Protein AF-A0A2D4LEU4-F1 (afdb_monomer_lite)

Radius of gyration: 22.87 Å; chains: 1; bounding box: 37×63×58 Å

InterPro domains:
  IPR002475 Bcl2-like [PS50062] (80-124)
  IPR003093 Apoptosis regulator, Bcl-2 protein, BH4 [PF02180] (10-31)
  IPR003093 Apoptosis regulator, Bcl-2 protein, BH4 [PS50063] (12-31)
  IPR003093 Apoptosis regulator, Bcl-2 protein, BH4 [SM00265] (8-34)
  IPR013279 Apoptosis regulator, Bcl-X [PR01864] (8-23)
  IPR013279 Apoptosis regulator, Bcl-X [PR01864] (24-39)
  IPR013279 Apoptosis regulator, Bcl-X [PR01864] (70-86)
  IPR013279 Apoptosis regulator, Bcl-X [PR01864] (89-100)
  IPR013279 Apoptosis regulator, Bcl-X [PR01864] (108-119)
  IPR026298 Bcl-2 family [PTHR11256] (10-124)
  IPR036834 Bcl-2-like superfamily [G3DSA:1.10.437.10] (8-124)
  IPR036834 Bcl-2-like superfamily [SSF56854] (9-124)
  IPR046371 Bcl-2, Bcl-2 homology region 1-3 [PF00452] (82-124)

Sequence (124 aa):
MMAHPGIRDYSNREIVLRYIHYKLSQKGYDWVASGDRENVSPAVGTFPALGGLVPLPSAAVSNLAATEEHPVPQVVYSTLCQAGDEFSRRYQRDFNQMSGQLHLTPVTARSHFMAVVEELFRDG

Secondary structure (DSSP, 8-state):
--------SS-HHHHHHHHHHHHHHTTT-----TTS---------------------------------PPPPHHHHHHHHHHHHHHHHHSHHHHHHHHHH----TTTHHHHHHHHHHHHTTT-

pLDDT: mean 73.15, std 23.2, range [34.38, 97.69]

Structure (mmCIF, N/CA/C/O backbone):
data_AF-A0A2D4LEU4-F1
#
_entry.id   AF-A0A2D4LEU4-F1
#
loop_
_atom_site.group_PDB
_atom_site.id
_atom_site.type_symbol
_atom_site.label_atom_id
_atom_site.label_alt_id
_atom_site.label_comp_id
_atom_site.label_asym_id
_atom_site.label_entity_id
_atom_site.label_seq_id
_atom_site.pdbx_PDB_ins_code
_atom_site.Cartn_x
_atom_site.Cartn_y
_atom_site.Cartn_z
_atom_site.occupancy
_atom_site.B_iso_or_equiv
_atom_site.auth_seq_id
_atom_site.auth_comp_id
_atom_site.auth_asym_id
_atom_site.auth_atom_id
_atom_site.pdbx_PDB_model_num
ATOM 1 N N . MET A 1 1 ? 4.172 -3.684 -38.617 1.00 38.00 1 MET A N 1
ATOM 2 C CA . MET A 1 1 ? 4.656 -3.551 -37.228 1.00 38.00 1 MET A CA 1
ATOM 3 C C . MET A 1 1 ? 3.601 -4.152 -36.323 1.00 38.00 1 MET A C 1
ATOM 5 O O . MET A 1 1 ? 2.485 -3.655 -36.327 1.00 38.00 1 MET A O 1
ATOM 9 N N . MET A 1 2 ? 3.905 -5.267 -35.662 1.00 36.97 2 MET A N 1
ATOM 10 C CA . MET A 1 2 ? 2.956 -5.953 -34.783 1.00 36.97 2 MET A CA 1
ATOM 11 C C . MET A 1 2 ? 3.123 -5.408 -33.367 1.00 36.97 2 MET A C 1
ATOM 13 O O . MET A 1 2 ? 4.221 -5.459 -32.821 1.00 36.97 2 MET A O 1
ATOM 17 N N . ALA A 1 3 ? 2.050 -4.863 -32.797 1.00 41.97 3 ALA A N 1
ATOM 18 C CA . ALA A 1 3 ? 1.997 -4.503 -31.389 1.00 41.97 3 ALA A CA 1
ATOM 19 C C . ALA A 1 3 ? 1.987 -5.798 -30.569 1.00 41.97 3 ALA A C 1
ATOM 21 O O . ALA A 1 3 ? 1.052 -6.592 -30.661 1.00 41.97 3 ALA A O 1
ATOM 22 N N . HIS A 1 4 ? 3.051 -6.044 -29.814 1.00 42.84 4 HIS A N 1
ATOM 23 C CA . HIS A 1 4 ? 3.083 -7.127 -28.842 1.00 42.84 4 HIS A CA 1
ATOM 24 C C . HIS A 1 4 ? 2.393 -6.610 -27.574 1.00 42.84 4 HIS A C 1
ATOM 26 O O . HIS A 1 4 ? 2.874 -5.629 -27.000 1.00 42.84 4 HIS A O 1
ATOM 32 N N . PRO A 1 5 ? 1.266 -7.196 -27.132 1.00 50.38 5 PRO A N 1
ATOM 33 C CA . PRO A 1 5 ? 0.774 -6.929 -25.792 1.00 50.38 5 PRO A CA 1
ATOM 34 C C . PRO A 1 5 ? 1.856 -7.427 -24.835 1.00 50.38 5 PRO A C 1
ATOM 36 O O . PRO A 1 5 ? 2.226 -8.598 -24.879 1.00 50.38 5 PRO A O 1
ATOM 39 N N . GLY A 1 6 ? 2.431 -6.519 -24.047 1.00 47.66 6 GLY A N 1
ATOM 40 C CA . GLY A 1 6 ? 3.478 -6.847 -23.088 1.00 47.66 6 GLY A CA 1
ATOM 41 C C . GLY A 1 6 ? 2.965 -7.883 -22.099 1.00 47.66 6 GLY A C 1
ATOM 42 O O . GLY A 1 6 ? 2.282 -7.535 -21.136 1.00 47.66 6 GLY A O 1
ATOM 43 N N . ILE A 1 7 ? 3.292 -9.149 -22.351 1.00 51.75 7 ILE A N 1
ATOM 44 C CA . ILE A 1 7 ? 3.263 -10.205 -21.351 1.00 51.75 7 ILE A CA 1
ATOM 45 C C . ILE A 1 7 ? 4.261 -9.731 -20.300 1.00 51.75 7 ILE A C 1
ATOM 47 O O . ILE A 1 7 ? 5.467 -9.727 -20.520 1.00 51.75 7 ILE A O 1
ATOM 51 N N . ARG A 1 8 ? 3.752 -9.177 -19.200 1.00 60.72 8 ARG A N 1
ATOM 52 C CA . ARG A 1 8 ? 4.583 -8.974 -18.020 1.00 60.72 8 ARG A CA 1
ATOM 53 C C . ARG A 1 8 ? 4.856 -10.378 -17.521 1.00 60.72 8 ARG A C 1
ATOM 55 O O . ARG A 1 8 ? 3.920 -11.051 -17.102 1.00 60.72 8 ARG A O 1
ATOM 62 N N . ASP A 1 9 ? 6.109 -10.804 -17.589 1.00 71.06 9 ASP A N 1
ATOM 63 C CA . ASP A 1 9 ? 6.499 -12.145 -17.145 1.00 71.06 9 ASP A CA 1
ATOM 64 C C . ASP A 1 9 ? 6.168 -12.366 -15.653 1.00 71.06 9 ASP A C 1
ATOM 66 O O . ASP A 1 9 ? 6.062 -13.492 -15.199 1.00 71.06 9 ASP A O 1
ATOM 70 N N . TYR A 1 10 ? 5.903 -11.298 -14.893 1.00 73.19 10 TYR A N 1
ATOM 71 C CA . TYR A 1 10 ? 5.539 -11.312 -13.478 1.00 73.19 10 TYR A CA 1
ATOM 72 C C . TYR A 1 10 ? 4.078 -10.897 -13.228 1.00 73.19 10 TYR A C 1
ATOM 74 O O . TYR A 1 10 ? 3.531 -9.991 -13.865 1.00 73.19 10 TYR A O 1
ATOM 82 N N . SER A 1 11 ? 3.452 -11.510 -12.218 1.00 85.25 11 SER A N 1
ATOM 83 C CA . SER A 1 11 ? 2.092 -11.168 -11.787 1.00 85.25 11 SER A CA 1
ATOM 84 C C . SER A 1 11 ? 2.071 -9.940 -10.862 1.00 85.25 11 SER A C 1
ATOM 86 O O . SER A 1 11 ? 2.988 -9.720 -10.071 1.00 85.25 11 SER A O 1
ATOM 88 N N . ASN A 1 12 ? 0.989 -9.148 -10.891 1.00 87.50 12 ASN A N 1
ATOM 89 C CA . ASN A 1 12 ? 0.798 -8.051 -9.923 1.00 87.50 12 ASN A CA 1
ATOM 90 C C . ASN A 1 12 ? 0.798 -8.568 -8.474 1.00 87.50 12 ASN A C 1
ATOM 92 O O . ASN A 1 12 ? 1.277 -7.885 -7.571 1.00 87.50 12 ASN A O 1
ATOM 96 N N . ARG A 1 13 ? 0.287 -9.789 -8.261 1.00 89.44 13 ARG A N 1
ATOM 97 C CA . ARG A 1 13 ? 0.293 -10.461 -6.959 1.00 89.44 13 ARG A CA 1
ATOM 98 C C . ARG A 1 13 ? 1.715 -10.615 -6.426 1.00 89.44 13 ARG A C 1
ATOM 100 O O . ARG A 1 13 ? 1.946 -10.309 -5.262 1.00 89.44 13 ARG A O 1
ATOM 107 N N . GLU A 1 14 ? 2.648 -11.031 -7.275 1.00 88.31 14 GLU A N 1
ATOM 108 C CA . GLU A 1 14 ? 4.038 -11.244 -6.871 1.00 88.31 14 GLU A CA 1
ATOM 109 C C . GLU A 1 14 ? 4.726 -9.932 -6.465 1.00 88.31 14 GLU A C 1
ATOM 111 O O . GLU A 1 14 ? 5.417 -9.866 -5.450 1.00 88.31 14 GLU A O 1
ATOM 116 N N . ILE A 1 15 ? 4.457 -8.837 -7.182 1.00 90.56 15 ILE A N 1
ATOM 117 C CA . ILE A 1 15 ? 4.966 -7.506 -6.808 1.00 90.56 15 ILE A CA 1
ATOM 118 C C . ILE A 1 15 ? 4.464 -7.099 -5.416 1.00 90.56 15 ILE A C 1
ATOM 120 O O . ILE A 1 15 ? 5.244 -6.639 -4.581 1.00 90.56 15 ILE A O 1
ATOM 124 N N . VAL A 1 16 ? 3.161 -7.269 -5.166 1.00 92.06 16 VAL A N 1
ATOM 125 C CA . VAL A 1 16 ? 2.531 -6.906 -3.890 1.00 92.06 16 VAL A CA 1
ATOM 126 C C . VAL A 1 16 ? 3.094 -7.750 -2.748 1.00 92.06 16 VAL A C 1
ATOM 128 O O . VAL A 1 16 ? 3.433 -7.201 -1.701 1.00 92.06 16 VAL A O 1
ATOM 131 N N . LEU A 1 17 ? 3.249 -9.062 -2.948 1.00 90.50 17 LEU A N 1
ATOM 132 C CA . LEU A 1 17 ? 3.805 -9.965 -1.938 1.00 90.50 17 LEU A CA 1
ATOM 133 C C . LEU A 1 17 ? 5.237 -9.593 -1.563 1.00 90.50 17 LEU A C 1
ATOM 135 O O . LEU A 1 17 ? 5.535 -9.442 -0.376 1.00 90.50 17 LEU A O 1
ATOM 139 N N . ARG A 1 18 ? 6.103 -9.371 -2.559 1.00 91.06 18 ARG A N 1
ATOM 140 C CA . ARG A 1 18 ? 7.485 -8.940 -2.315 1.00 91.06 18 ARG A CA 1
ATOM 141 C C . ARG A 1 18 ? 7.548 -7.618 -1.563 1.00 91.06 18 ARG A C 1
ATOM 143 O O . ARG A 1 18 ? 8.343 -7.479 -0.635 1.00 91.06 18 ARG A O 1
ATOM 150 N N . TYR A 1 19 ? 6.705 -6.654 -1.930 1.00 93.38 19 TYR A N 1
ATOM 151 C CA . TYR A 1 19 ? 6.671 -5.359 -1.256 1.00 93.38 19 TYR A CA 1
ATOM 152 C C . TYR A 1 19 ? 6.187 -5.468 0.200 1.00 93.38 19 TYR A C 1
ATOM 154 O O . TYR A 1 19 ? 6.776 -4.858 1.090 1.00 93.38 19 TYR A O 1
ATOM 162 N N . ILE A 1 20 ? 5.164 -6.281 0.482 1.00 94.00 20 ILE A N 1
ATOM 163 C CA . ILE A 1 20 ? 4.699 -6.517 1.860 1.00 94.00 20 ILE A CA 1
ATOM 164 C C . ILE A 1 20 ? 5.797 -7.185 2.692 1.00 94.00 20 ILE A C 1
ATOM 166 O O . ILE A 1 20 ? 6.091 -6.721 3.794 1.00 94.00 20 ILE A O 1
ATOM 170 N N . HIS A 1 21 ? 6.448 -8.220 2.151 1.00 92.88 21 HIS A N 1
ATOM 171 C CA . HIS A 1 21 ? 7.567 -8.889 2.815 1.00 92.88 21 HIS A CA 1
ATOM 172 C C . HIS A 1 21 ? 8.692 -7.898 3.150 1.00 92.88 21 HIS A C 1
ATOM 174 O O . HIS A 1 21 ? 9.184 -7.866 4.276 1.00 92.88 21 HIS A O 1
ATOM 180 N N . TYR A 1 22 ? 9.040 -7.017 2.210 1.00 94.38 22 TYR A N 1
ATOM 181 C CA . TYR A 1 22 ? 10.006 -5.945 2.430 1.00 94.38 22 TYR A CA 1
ATOM 182 C C . TYR A 1 22 ? 9.626 -5.028 3.602 1.00 94.38 22 TYR A C 1
ATOM 184 O O . TYR A 1 22 ? 10.432 -4.823 4.512 1.00 94.38 22 TYR A O 1
ATOM 192 N N . LYS A 1 23 ? 8.394 -4.500 3.622 1.00 94.31 23 LYS A N 1
ATOM 193 C CA . LYS A 1 23 ? 7.942 -3.583 4.686 1.00 94.31 23 LYS A CA 1
ATOM 194 C C . LYS A 1 23 ? 7.867 -4.262 6.055 1.00 94.31 23 LYS A C 1
ATOM 196 O O . LYS A 1 23 ? 8.096 -3.601 7.066 1.00 94.31 23 LYS A O 1
ATOM 201 N N . LEU A 1 24 ? 7.580 -5.561 6.102 1.00 94.19 24 LEU A N 1
ATOM 202 C CA . LEU A 1 24 ? 7.578 -6.350 7.335 1.00 94.19 24 LEU A CA 1
ATOM 203 C C . LEU A 1 24 ? 8.996 -6.659 7.827 1.00 94.19 24 LEU A C 1
ATOM 205 O O . LEU A 1 24 ? 9.286 -6.464 9.008 1.00 94.19 24 LEU A O 1
ATOM 209 N N . SER A 1 25 ? 9.902 -7.017 6.917 1.00 92.62 25 SER A N 1
ATOM 210 C CA . SER A 1 25 ? 11.318 -7.242 7.220 1.00 92.62 25 SER A CA 1
ATOM 211 C C . SER A 1 25 ? 11.993 -5.979 7.770 1.00 92.62 25 SER A C 1
ATOM 213 O O . SER A 1 25 ? 12.729 -6.055 8.753 1.00 92.62 25 SER A O 1
ATOM 215 N N . GLN A 1 26 ? 11.647 -4.790 7.251 1.00 92.81 26 GLN A N 1
ATOM 216 C CA . GLN A 1 26 ? 12.082 -3.498 7.815 1.00 92.81 26 GLN A CA 1
ATOM 217 C C . GLN A 1 26 ? 11.708 -3.321 9.300 1.00 92.81 26 GLN A C 1
ATOM 219 O O . GLN A 1 26 ? 12.341 -2.541 10.011 1.00 92.81 26 GLN A O 1
ATOM 224 N N . LYS A 1 27 ? 10.655 -3.996 9.771 1.00 92.25 27 LYS A N 1
ATOM 225 C CA . LYS A 1 27 ? 10.177 -3.949 11.161 1.00 92.25 27 LYS A CA 1
ATOM 226 C C . LYS A 1 27 ? 10.671 -5.128 12.003 1.00 92.25 27 LYS A C 1
ATOM 228 O O . LYS A 1 27 ? 10.340 -5.191 13.182 1.00 92.25 27 LYS A O 1
ATOM 233 N N . GLY A 1 28 ? 11.470 -6.025 11.422 1.00 92.00 28 GLY A N 1
ATOM 234 C CA . GLY A 1 28 ? 11.979 -7.225 12.083 1.00 92.00 28 GLY A CA 1
ATOM 235 C C . GLY A 1 28 ? 11.005 -8.405 12.079 1.00 92.00 28 GLY A C 1
ATOM 236 O O . GLY A 1 28 ? 11.219 -9.354 12.827 1.00 92.00 28 GLY A O 1
ATOM 237 N N . TYR A 1 29 ? 9.946 -8.364 11.264 1.00 91.69 29 TYR A N 1
ATOM 238 C CA . TYR A 1 29 ? 9.051 -9.506 11.082 1.00 91.69 29 TYR A CA 1
ATOM 239 C C . TYR A 1 29 ? 9.531 -10.374 9.920 1.00 91.69 29 TYR A C 1
ATOM 241 O O . TYR A 1 29 ? 9.671 -9.891 8.797 1.00 91.69 29 TYR A O 1
ATOM 249 N N . ASP A 1 30 ? 9.731 -11.660 10.196 1.00 85.88 30 ASP A N 1
ATOM 250 C CA . ASP A 1 30 ? 9.945 -12.682 9.175 1.00 85.88 30 ASP A CA 1
ATOM 251 C C . ASP A 1 30 ? 8.579 -13.207 8.711 1.00 85.88 30 ASP A C 1
ATOM 253 O O . ASP A 1 30 ? 7.874 -13.906 9.446 1.00 85.88 30 ASP A O 1
ATOM 257 N N . TRP A 1 31 ? 8.133 -12.760 7.534 1.00 83.38 31 TRP A N 1
ATOM 258 C CA . TRP A 1 31 ? 6.818 -13.120 7.010 1.00 83.38 31 TRP A CA 1
ATOM 259 C C . TRP A 1 31 ? 6.908 -14.426 6.229 1.00 83.38 31 TRP A C 1
ATOM 261 O O . TRP A 1 31 ? 7.270 -14.445 5.053 1.00 83.38 31 TRP A O 1
ATOM 271 N N . VAL A 1 32 ? 6.475 -15.513 6.860 1.00 76.50 32 VAL A N 1
ATOM 272 C CA . VAL A 1 32 ? 6.186 -16.759 6.151 1.00 76.50 32 VAL A CA 1
ATOM 273 C C . VAL A 1 32 ? 4.824 -16.593 5.483 1.00 76.50 32 VAL A C 1
ATOM 275 O O . VAL A 1 32 ? 3.785 -16.608 6.151 1.00 76.50 32 VAL A O 1
ATOM 278 N N . ALA A 1 33 ? 4.812 -16.391 4.161 1.00 61.38 33 ALA A N 1
ATOM 279 C CA . ALA A 1 33 ? 3.572 -16.398 3.394 1.00 61.38 33 ALA A CA 1
ATOM 280 C C . ALA A 1 33 ? 2.815 -17.686 3.740 1.00 61.38 33 ALA A C 1
ATOM 282 O O . ALA A 1 33 ? 3.364 -18.775 3.611 1.00 61.38 33 ALA A O 1
ATOM 283 N N . SER A 1 34 ? 1.579 -17.573 4.238 1.00 54.94 34 SER A N 1
ATOM 284 C CA . SER A 1 34 ? 0.816 -18.691 4.828 1.00 54.94 34 SER A CA 1
ATOM 285 C C . SER A 1 34 ? 0.440 -19.826 3.852 1.00 54.94 34 SER A C 1
ATOM 287 O O . SER A 1 34 ? -0.480 -20.583 4.135 1.00 54.94 34 SER A O 1
ATOM 289 N N . GLY A 1 35 ? 1.130 -19.958 2.717 1.00 50.94 35 GLY A N 1
ATOM 290 C CA . GLY A 1 35 ? 1.024 -21.088 1.797 1.00 50.94 35 GLY A CA 1
ATOM 291 C C . GLY A 1 35 ? 1.717 -22.367 2.277 1.00 50.94 35 GLY A C 1
ATOM 292 O O . GLY A 1 35 ? 1.301 -23.430 1.844 1.00 50.94 35 GLY A O 1
ATOM 293 N N . ASP A 1 36 ? 2.677 -22.286 3.209 1.00 45.31 36 ASP A N 1
ATOM 294 C CA . ASP A 1 36 ? 3.464 -23.454 3.666 1.00 45.31 36 ASP A CA 1
ATOM 295 C C . ASP A 1 36 ? 3.137 -23.930 5.088 1.00 45.31 36 ASP A C 1
ATOM 297 O O . ASP A 1 36 ? 3.813 -24.797 5.642 1.00 45.31 36 ASP A O 1
ATOM 301 N N . ARG A 1 37 ? 2.056 -23.431 5.703 1.00 45.22 37 ARG A N 1
ATOM 302 C CA . ARG A 1 37 ? 1.447 -24.177 6.815 1.00 45.22 37 ARG A CA 1
ATOM 303 C C . ARG A 1 37 ? 0.557 -25.256 6.223 1.00 45.22 37 ARG A C 1
ATOM 305 O O . ARG A 1 37 ? -0.667 -25.186 6.302 1.00 45.22 37 ARG A O 1
ATOM 312 N N . GLU A 1 38 ? 1.211 -26.251 5.632 1.00 45.88 38 GLU A N 1
ATOM 313 C CA . GLU A 1 38 ? 0.624 -27.564 5.439 1.00 45.88 38 GLU A CA 1
ATOM 314 C C . GLU A 1 38 ? -0.023 -27.966 6.768 1.00 45.88 38 GLU A C 1
ATOM 316 O O . GLU A 1 38 ? 0.552 -27.815 7.851 1.00 45.88 38 GLU A O 1
ATOM 321 N N . ASN A 1 39 ? -1.288 -28.350 6.673 1.00 46.00 39 ASN A N 1
ATOM 322 C CA . ASN A 1 39 ? -2.144 -28.803 7.749 1.00 46.00 39 ASN A CA 1
ATOM 323 C C . ASN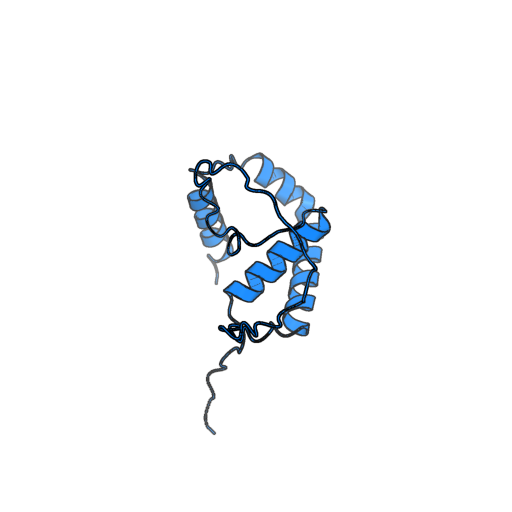 A 1 39 ? -1.474 -29.954 8.519 1.00 46.00 39 ASN A C 1
ATOM 325 O O . ASN A 1 39 ? -1.776 -31.122 8.285 1.00 46.00 39 ASN A O 1
ATOM 329 N N . VAL A 1 40 ? -0.595 -29.643 9.473 1.00 51.38 40 VAL A N 1
ATOM 330 C CA . VAL A 1 40 ? -0.209 -30.575 10.532 1.00 51.38 40 VAL A CA 1
ATOM 331 C C . VAL A 1 40 ? -1.394 -30.695 11.484 1.00 51.38 40 VAL A C 1
ATOM 333 O O . VAL A 1 40 ? -1.425 -30.141 12.581 1.00 51.38 40 VAL A O 1
ATOM 336 N N . SER A 1 41 ? -2.415 -31.414 11.017 1.00 44.81 41 SER A N 1
ATOM 337 C CA . SER A 1 41 ? -3.381 -32.060 11.893 1.00 44.81 41 SER A CA 1
ATOM 338 C C . SER A 1 41 ? -2.596 -32.809 12.971 1.00 44.81 41 SER A C 1
ATOM 340 O O . SER A 1 41 ? -1.694 -33.579 12.627 1.00 44.81 41 SER A O 1
ATOM 342 N N . PRO A 1 42 ? -2.898 -32.623 14.267 1.00 44.97 42 PRO A N 1
ATOM 343 C CA . PRO A 1 42 ? -2.277 -33.416 15.308 1.00 44.97 42 PRO A CA 1
ATOM 344 C C . PRO A 1 42 ? -2.931 -34.797 15.251 1.00 44.97 42 PRO A C 1
ATOM 346 O O . PRO A 1 42 ? -3.922 -35.068 15.928 1.00 44.97 42 PRO A O 1
ATOM 349 N N . ALA A 1 43 ? -2.417 -35.665 14.379 1.00 40.88 43 ALA A N 1
ATOM 350 C CA . ALA A 1 43 ? -2.772 -37.071 14.385 1.00 40.88 43 ALA A CA 1
ATOM 351 C C . ALA A 1 43 ? -2.228 -37.679 15.683 1.00 40.88 43 ALA A C 1
ATOM 353 O O . ALA A 1 43 ? -1.037 -37.925 15.854 1.00 40.88 43 ALA A O 1
ATOM 354 N N . VAL A 1 44 ? -3.160 -37.809 16.619 1.00 44.44 44 VAL A N 1
ATOM 355 C CA . VAL A 1 44 ? -3.170 -38.650 1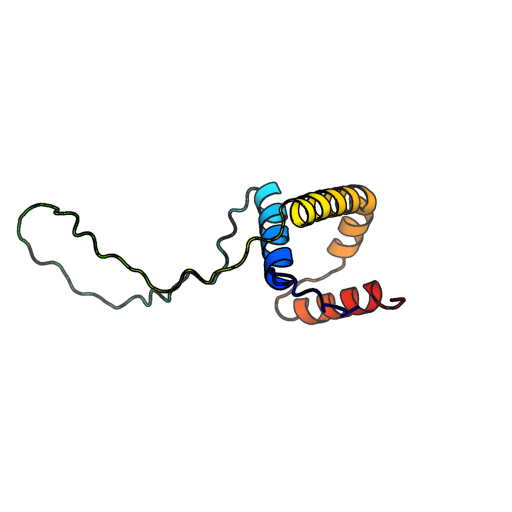7.809 1.00 44.44 44 VAL A CA 1
ATOM 356 C C . VAL A 1 44 ? -2.164 -39.806 17.749 1.00 44.44 44 VAL A C 1
ATOM 358 O O . VAL A 1 44 ? -2.244 -40.679 16.893 1.00 44.44 44 VAL A O 1
ATOM 361 N N . GLY A 1 45 ? -1.270 -39.797 18.739 1.00 48.06 45 GLY A N 1
ATOM 362 C CA . GLY A 1 45 ? -0.681 -40.940 19.434 1.00 48.06 45 GLY A CA 1
ATOM 363 C C . GLY A 1 45 ? -0.457 -42.241 18.664 1.00 48.06 45 GLY A C 1
ATOM 364 O O . GLY A 1 45 ? -1.366 -43.046 18.491 1.00 48.06 45 GLY A O 1
ATOM 365 N N . THR A 1 46 ? 0.810 -42.564 18.416 1.00 36.47 46 THR A N 1
ATOM 366 C CA . THR A 1 46 ? 1.276 -43.952 18.505 1.00 36.47 46 THR A CA 1
ATOM 367 C C . THR A 1 46 ? 2.656 -43.958 19.163 1.00 36.47 46 THR A C 1
ATOM 369 O O . THR A 1 46 ? 3.585 -43.290 18.721 1.00 36.47 46 THR A O 1
ATOM 372 N N . PHE A 1 47 ? 2.724 -44.641 20.304 1.00 38.06 47 PHE A N 1
ATOM 373 C CA . PHE A 1 47 ? 3.873 -44.785 21.201 1.00 38.06 47 PHE A CA 1
ATOM 374 C C . PHE A 1 47 ? 5.005 -45.650 20.590 1.00 38.06 47 PHE A C 1
ATOM 376 O O . PHE A 1 47 ? 4.793 -46.294 19.563 1.00 38.06 47 PHE A O 1
ATOM 383 N N . PRO A 1 48 ? 6.218 -45.650 21.190 1.00 44.72 48 PRO A N 1
ATOM 384 C CA . PRO A 1 48 ? 7.474 -45.942 20.505 1.00 44.72 48 PRO A CA 1
ATOM 385 C C . PRO A 1 48 ? 7.830 -47.434 20.510 1.00 44.72 48 PRO A C 1
ATOM 387 O O . PRO A 1 48 ? 7.521 -48.152 21.459 1.00 44.72 48 PRO A O 1
ATOM 390 N N . ALA A 1 49 ? 8.572 -47.880 19.495 1.00 36.09 49 ALA A N 1
ATOM 391 C CA . ALA A 1 49 ? 9.236 -49.179 19.500 1.00 36.09 49 ALA A CA 1
ATOM 392 C C . ALA A 1 49 ? 10.720 -49.028 19.137 1.00 36.09 49 ALA A C 1
ATOM 394 O O . ALA A 1 49 ? 11.093 -48.352 18.181 1.00 36.09 49 ALA A O 1
ATOM 395 N N . LEU A 1 50 ? 11.540 -49.643 19.986 1.00 41.38 50 LEU A N 1
ATOM 396 C CA . LEU A 1 50 ? 12.997 -49.701 19.991 1.00 41.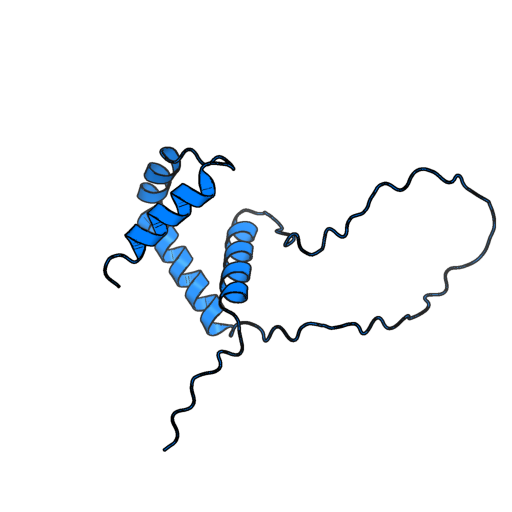38 50 LEU A CA 1
ATOM 397 C C . LEU A 1 50 ? 13.593 -50.285 18.702 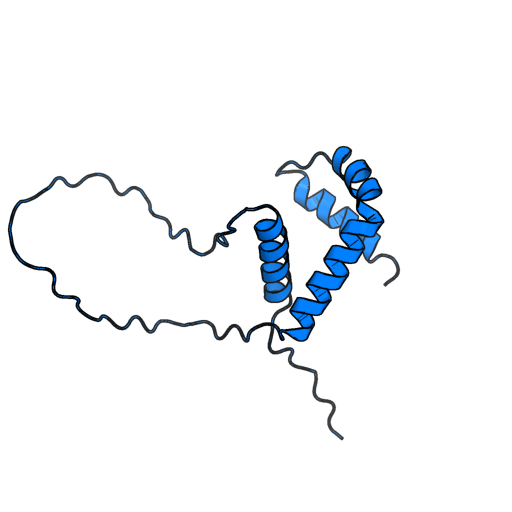1.00 41.38 50 LEU A C 1
ATOM 399 O O . LEU A 1 50 ? 13.069 -51.261 18.175 1.00 41.38 50 LEU A O 1
ATOM 403 N N . GLY A 1 51 ? 14.789 -49.812 18.332 1.00 34.47 51 GLY A N 1
ATOM 404 C CA . GLY A 1 51 ? 15.769 -50.651 17.634 1.00 34.47 51 GLY A CA 1
ATOM 405 C C . GLY A 1 51 ? 16.472 -50.015 16.438 1.00 34.47 51 GLY A C 1
ATOM 406 O O . GLY A 1 51 ? 15.984 -50.103 15.325 1.00 34.47 51 GLY A O 1
ATOM 407 N N . GLY A 1 52 ? 17.672 -49.482 16.686 1.00 34.38 52 GLY A N 1
ATOM 408 C CA . GLY A 1 52 ? 18.876 -49.808 15.911 1.00 34.38 52 GLY A CA 1
ATOM 409 C C . GLY A 1 52 ? 19.018 -49.356 14.447 1.00 34.38 52 GLY A C 1
ATOM 410 O O . GLY A 1 52 ? 18.362 -49.877 13.558 1.00 34.38 52 GLY A O 1
ATOM 411 N N . LEU A 1 53 ? 20.105 -48.597 14.237 1.00 37.88 53 LEU A N 1
ATOM 412 C CA . LEU A 1 53 ? 21.002 -48.570 13.063 1.00 37.88 53 LEU A CA 1
ATOM 413 C C . LEU A 1 53 ? 20.815 -47.447 12.012 1.00 37.88 53 LEU A C 1
ATOM 415 O O . LEU A 1 53 ? 20.001 -47.537 11.108 1.00 37.88 53 LEU A O 1
ATOM 419 N N . VAL A 1 54 ? 21.732 -46.470 12.128 1.00 43.56 54 VAL A N 1
ATOM 420 C CA . VAL A 1 54 ? 22.469 -45.702 11.091 1.00 43.56 54 VAL A CA 1
ATOM 421 C C . VAL A 1 54 ? 21.670 -44.827 10.097 1.00 43.56 54 VAL A C 1
ATOM 423 O O . VAL A 1 54 ? 20.868 -45.341 9.324 1.00 43.56 54 VAL A O 1
ATOM 426 N N . PRO A 1 55 ? 21.955 -43.507 10.005 1.00 40.44 55 PRO A N 1
ATOM 427 C CA . PRO A 1 55 ? 21.350 -42.642 8.997 1.00 40.44 55 PRO A CA 1
ATOM 428 C C . PRO A 1 55 ? 22.053 -42.810 7.643 1.00 40.44 55 PRO A C 1
ATOM 430 O O . PRO A 1 55 ? 23.237 -42.504 7.505 1.00 40.44 55 PRO A O 1
ATOM 433 N N . LEU A 1 56 ? 21.312 -43.248 6.625 1.00 37.84 56 LEU A N 1
ATOM 434 C CA . LEU A 1 56 ? 21.694 -43.086 5.222 1.00 37.84 56 LEU A CA 1
ATOM 435 C C . LEU A 1 56 ? 20.865 -41.930 4.637 1.00 37.84 56 LEU A C 1
ATOM 437 O O . LEU A 1 56 ? 19.635 -42.009 4.680 1.00 37.84 56 LEU A O 1
ATOM 441 N N . PRO A 1 57 ? 21.471 -40.864 4.084 1.00 41.84 57 PRO A N 1
ATOM 442 C CA . PRO A 1 57 ? 20.710 -39.847 3.374 1.00 41.84 57 PRO A CA 1
ATOM 443 C C . PRO A 1 57 ? 20.289 -40.416 2.014 1.00 41.84 57 PRO A C 1
ATOM 445 O O . PRO A 1 57 ? 21.057 -40.418 1.054 1.00 41.84 57 PRO A O 1
ATOM 448 N N . SER A 1 58 ? 19.066 -40.943 1.939 1.00 41.09 58 SER A N 1
ATOM 449 C CA . SER A 1 58 ? 18.442 -41.284 0.663 1.00 41.09 58 SER A CA 1
ATOM 450 C C . SER A 1 58 ? 17.993 -39.992 -0.013 1.00 41.09 58 SER A C 1
ATOM 452 O O . SER A 1 58 ? 17.051 -39.330 0.421 1.00 41.09 58 SER A O 1
ATOM 454 N N . ALA A 1 59 ? 18.725 -39.618 -1.060 1.00 43.53 59 ALA A N 1
ATOM 455 C CA . ALA A 1 59 ? 18.336 -38.593 -2.008 1.00 43.53 59 ALA A CA 1
ATOM 456 C C . ALA A 1 59 ? 17.048 -39.029 -2.726 1.00 43.53 59 ALA A C 1
ATOM 458 O O . ALA A 1 59 ? 17.090 -39.769 -3.708 1.00 43.53 59 ALA A O 1
ATOM 459 N N . ALA A 1 60 ? 15.903 -38.561 -2.234 1.00 38.75 60 ALA A N 1
ATOM 460 C CA . ALA A 1 60 ? 14.656 -38.563 -2.979 1.00 38.75 60 ALA A CA 1
ATOM 461 C C . ALA A 1 60 ? 14.482 -37.175 -3.599 1.00 38.75 60 ALA A C 1
ATOM 463 O O . ALA A 1 60 ? 14.176 -36.190 -2.929 1.00 38.75 60 ALA A O 1
ATOM 464 N N . VAL A 1 61 ? 14.762 -37.119 -4.897 1.00 43.53 61 VAL A N 1
ATOM 465 C CA . VAL A 1 61 ? 14.526 -35.985 -5.784 1.00 43.53 61 VAL A CA 1
ATOM 466 C C . VAL A 1 61 ? 13.023 -35.709 -5.808 1.00 43.53 61 VAL A C 1
ATOM 468 O O . VAL A 1 61 ? 12.286 -36.331 -6.5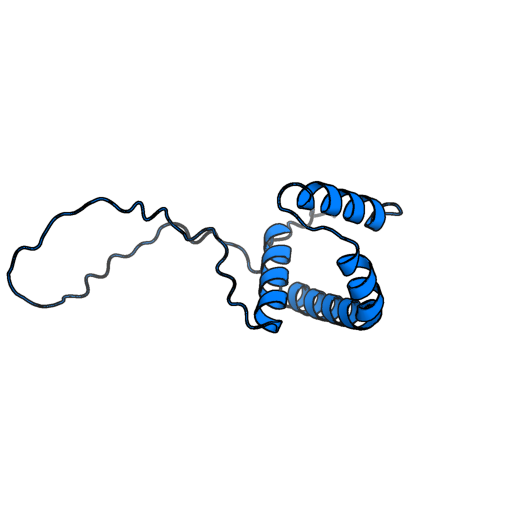68 1.00 43.53 61 VAL A O 1
ATOM 471 N N . SER A 1 62 ? 12.557 -34.775 -4.983 1.00 41.62 62 SER A N 1
ATOM 472 C CA . SER A 1 62 ? 11.225 -34.191 -5.142 1.00 41.62 62 SER A CA 1
ATOM 473 C C . SER A 1 62 ? 11.300 -33.072 -6.176 1.00 41.62 62 SER A C 1
ATOM 475 O O . SER A 1 62 ? 11.294 -31.889 -5.850 1.00 41.62 62 SER A O 1
ATOM 477 N N . ASN A 1 63 ? 11.375 -33.459 -7.449 1.00 48.47 63 ASN A N 1
ATOM 478 C CA . ASN A 1 63 ? 10.909 -32.604 -8.533 1.00 48.47 63 ASN A CA 1
ATOM 479 C C . ASN A 1 63 ? 9.383 -32.657 -8.527 1.00 48.47 63 ASN A C 1
ATOM 481 O O . ASN A 1 63 ? 8.809 -33.563 -9.122 1.00 48.47 63 ASN A O 1
ATOM 485 N N . LEU A 1 64 ? 8.733 -31.690 -7.885 1.00 38.06 64 LEU A N 1
ATOM 486 C CA . LEU A 1 64 ? 7.319 -31.394 -8.105 1.00 38.06 64 LEU A CA 1
ATOM 487 C C . LEU A 1 64 ? 7.133 -29.876 -8.050 1.00 38.06 64 LEU A C 1
ATOM 489 O O . LEU A 1 64 ? 6.949 -29.286 -6.995 1.00 38.06 64 LEU A O 1
ATOM 493 N N . ALA A 1 65 ? 7.225 -29.292 -9.247 1.00 40.06 65 ALA A N 1
ATOM 494 C CA . ALA A 1 65 ? 6.735 -27.973 -9.620 1.00 40.06 65 ALA A CA 1
ATOM 495 C C . ALA A 1 65 ? 7.231 -26.810 -8.747 1.00 40.06 65 ALA A C 1
ATOM 497 O O . ALA A 1 65 ? 6.471 -26.196 -8.002 1.00 40.06 65 ALA A O 1
ATOM 498 N N . ALA A 1 66 ? 8.489 -26.415 -8.960 1.00 39.41 66 ALA A N 1
ATOM 499 C CA . ALA A 1 66 ? 8.788 -24.992 -8.918 1.00 39.41 66 ALA A CA 1
ATOM 500 C C . ALA A 1 66 ? 7.873 -24.340 -9.961 1.00 39.41 66 ALA A C 1
ATOM 502 O O . ALA A 1 66 ? 8.111 -24.455 -11.163 1.00 39.41 66 ALA A O 1
ATOM 503 N N . THR A 1 67 ? 6.770 -23.748 -9.505 1.00 40.03 67 THR A N 1
ATOM 504 C CA . THR A 1 67 ? 6.081 -22.709 -10.260 1.00 40.03 67 THR A CA 1
ATOM 505 C C . THR A 1 67 ? 7.188 -21.792 -10.753 1.00 40.03 67 THR A C 1
ATOM 507 O O . THR A 1 67 ? 7.914 -21.229 -9.932 1.00 40.03 67 THR A O 1
ATOM 510 N N . GLU A 1 68 ? 7.394 -21.720 -12.069 1.00 43.22 68 GLU A N 1
ATOM 511 C CA . GLU A 1 68 ? 8.260 -20.712 -12.671 1.00 43.22 68 GLU A CA 1
ATOM 512 C C . GLU A 1 68 ? 7.597 -19.352 -12.432 1.00 43.22 68 GLU A C 1
ATOM 514 O O . GLU A 1 68 ? 6.974 -18.750 -13.302 1.00 43.22 68 GLU A O 1
ATOM 519 N N . GLU A 1 69 ? 7.656 -18.885 -11.187 1.00 49.97 69 GLU A N 1
ATOM 520 C CA . GLU A 1 69 ? 7.371 -17.515 -10.832 1.00 49.97 69 GLU A CA 1
ATOM 521 C C . GLU A 1 69 ? 8.563 -16.723 -11.343 1.00 49.97 69 GLU A C 1
ATOM 523 O O . GLU A 1 69 ? 9.584 -16.563 -10.670 1.00 49.97 69 GLU A O 1
ATOM 528 N N . HIS A 1 70 ? 8.458 -16.304 -12.603 1.00 56.31 70 HIS A N 1
ATOM 529 C CA . HIS A 1 70 ? 9.409 -15.391 -13.207 1.00 56.31 70 HIS A CA 1
ATOM 530 C C . HIS A 1 70 ? 9.608 -14.214 -12.242 1.00 56.31 70 HIS A C 1
ATOM 532 O O . HIS A 1 70 ? 8.651 -13.498 -11.916 1.00 56.31 70 HIS A O 1
ATOM 538 N N . PRO A 1 71 ? 10.835 -14.030 -11.729 1.00 68.69 71 PRO A N 1
ATOM 539 C CA . PRO A 1 71 ? 11.075 -13.085 -10.660 1.00 68.69 71 PRO A CA 1
ATOM 540 C C . PRO A 1 71 ? 10.761 -11.678 -11.159 1.00 68.69 71 PRO A C 1
ATOM 542 O O . PRO A 1 71 ? 11.204 -11.282 -12.239 1.00 68.69 71 PRO A O 1
ATOM 545 N N . VAL A 1 72 ? 10.014 -10.909 -10.358 1.00 73.62 72 VAL A N 1
ATOM 546 C CA . VAL A 1 72 ? 9.762 -9.486 -10.629 1.00 73.62 72 VAL A CA 1
ATOM 547 C C . VAL A 1 72 ? 11.093 -8.815 -10.978 1.00 73.62 72 VAL A C 1
ATOM 549 O O . VAL A 1 72 ? 12.041 -8.943 -10.192 1.00 73.62 72 VAL A O 1
ATOM 552 N N . PRO A 1 73 ? 11.186 -8.103 -12.118 1.00 84.62 73 PRO A N 1
ATOM 553 C CA . PRO A 1 73 ? 12.409 -7.442 -12.526 1.00 84.62 73 PRO A CA 1
ATOM 554 C C . PRO A 1 73 ? 12.955 -6.583 -11.393 1.00 84.62 73 PRO A C 1
ATOM 556 O O . PRO A 1 73 ? 12.234 -5.763 -10.818 1.00 84.62 73 PRO A O 1
ATOM 559 N N . GLN A 1 74 ? 14.243 -6.749 -11.092 1.00 84.94 74 GLN A N 1
ATOM 560 C CA . GLN A 1 74 ? 14.871 -6.115 -9.932 1.00 84.94 74 GLN A CA 1
ATOM 561 C C . GLN A 1 74 ? 14.692 -4.592 -9.927 1.00 84.94 74 GLN A C 1
ATOM 563 O O . GLN A 1 74 ? 14.527 -3.999 -8.867 1.00 84.94 74 GLN A O 1
ATOM 568 N N . VAL A 1 75 ? 14.668 -3.972 -11.111 1.00 89.25 75 VAL A N 1
ATOM 569 C CA . VAL A 1 75 ? 14.429 -2.534 -11.290 1.00 89.25 75 VAL A CA 1
ATOM 570 C C . VAL A 1 75 ? 13.020 -2.102 -10.875 1.00 89.25 75 VAL A C 1
ATOM 572 O O . VAL A 1 75 ? 12.862 -1.050 -10.263 1.00 89.25 75 VAL A O 1
ATOM 575 N N . VAL A 1 76 ? 11.994 -2.906 -11.168 1.00 89.81 76 VAL A N 1
ATOM 576 C CA . VAL A 1 76 ? 10.606 -2.622 -10.770 1.00 89.81 76 VAL A CA 1
ATOM 577 C C . VAL A 1 76 ? 10.491 -2.717 -9.256 1.00 89.81 76 VAL A C 1
ATOM 579 O O . VAL A 1 76 ? 9.946 -1.820 -8.618 1.00 89.81 76 VAL A O 1
ATOM 582 N N . TYR A 1 77 ? 11.058 -3.778 -8.681 1.00 90.56 77 TYR A N 1
ATOM 583 C CA . TYR A 1 77 ? 11.049 -3.995 -7.241 1.00 90.56 77 TYR A CA 1
ATOM 584 C C . TYR A 1 77 ? 11.786 -2.882 -6.481 1.00 90.56 77 TYR A C 1
ATOM 586 O O . TYR A 1 77 ? 11.214 -2.280 -5.575 1.00 90.56 77 TYR A O 1
ATOM 594 N N . SER A 1 78 ? 13.020 -2.550 -6.871 1.00 92.50 78 SER A N 1
ATOM 595 C CA . SER A 1 78 ? 13.812 -1.520 -6.187 1.00 92.50 78 SER A CA 1
ATOM 596 C C . SER A 1 78 ? 13.172 -0.134 -6.291 1.00 92.50 78 SER A C 1
ATOM 598 O O . SER A 1 78 ? 13.116 0.590 -5.297 1.00 92.50 78 SER A O 1
ATOM 600 N N . THR A 1 79 ? 12.627 0.207 -7.462 1.00 95.94 79 THR A N 1
ATOM 601 C CA . THR A 1 79 ? 11.940 1.484 -7.693 1.00 95.94 79 THR A CA 1
ATOM 602 C C . THR A 1 79 ? 10.665 1.583 -6.858 1.00 95.94 79 THR A C 1
ATOM 604 O O . THR A 1 79 ? 10.408 2.624 -6.257 1.00 95.94 79 THR A O 1
ATOM 607 N N . LEU A 1 80 ? 9.886 0.498 -6.760 1.00 94.88 80 LEU A N 1
ATOM 608 C CA . LEU A 1 80 ? 8.695 0.443 -5.910 1.00 94.88 80 LEU A CA 1
ATOM 609 C C . LEU A 1 80 ? 9.052 0.602 -4.427 1.00 94.88 80 LEU A C 1
ATOM 611 O O . LEU A 1 80 ? 8.396 1.367 -3.722 1.00 94.88 80 LEU A O 1
ATOM 615 N N . CYS A 1 81 ? 10.099 -0.082 -3.957 1.00 94.94 81 CYS A N 1
ATOM 616 C CA . CYS A 1 81 ? 10.594 0.063 -2.588 1.00 94.94 81 CYS A CA 1
ATOM 617 C C . CYS A 1 81 ? 11.003 1.509 -2.295 1.00 94.94 81 CYS A C 1
ATOM 619 O O . CYS A 1 81 ? 10.537 2.089 -1.317 1.00 94.94 81 CYS A O 1
ATOM 621 N N . GLN A 1 82 ? 11.795 2.116 -3.180 1.00 96.75 82 GLN A N 1
ATOM 622 C CA . GLN A 1 82 ? 12.241 3.499 -3.036 1.00 96.75 82 GLN A CA 1
ATOM 623 C C . GLN A 1 82 ? 11.067 4.488 -3.029 1.00 96.75 82 GLN A C 1
ATOM 625 O O . GLN A 1 82 ? 10.994 5.352 -2.155 1.00 96.75 82 GLN A O 1
ATOM 630 N N . ALA A 1 83 ? 10.133 4.359 -3.976 1.00 97.06 83 ALA A N 1
ATOM 631 C CA . ALA A 1 83 ? 8.950 5.211 -4.042 1.00 97.06 83 ALA A CA 1
ATOM 632 C C . ALA A 1 83 ? 8.074 5.049 -2.792 1.00 97.06 83 ALA A C 1
ATOM 634 O O . ALA A 1 83 ? 7.625 6.037 -2.214 1.00 97.06 83 ALA A O 1
ATOM 635 N N . GLY A 1 84 ? 7.876 3.809 -2.341 1.00 95.81 84 GLY A N 1
ATOM 636 C CA . GLY A 1 84 ? 7.100 3.498 -1.149 1.00 95.81 84 GLY A CA 1
ATOM 637 C C . GLY A 1 84 ? 7.726 4.030 0.142 1.00 95.81 84 GLY A C 1
ATOM 638 O O . GLY A 1 84 ? 7.006 4.500 1.023 1.00 95.81 84 GLY A O 1
ATOM 639 N N . ASP A 1 85 ? 9.051 4.002 0.264 1.00 96.38 85 ASP A N 1
ATOM 640 C CA . ASP A 1 85 ? 9.756 4.561 1.419 1.00 96.38 85 ASP A CA 1
ATOM 641 C C . ASP A 1 85 ? 9.723 6.089 1.431 1.00 96.38 85 ASP A C 1
ATOM 643 O O . ASP A 1 85 ? 9.459 6.686 2.476 1.00 96.38 85 ASP A O 1
ATOM 647 N N . GLU A 1 86 ? 9.901 6.730 0.276 1.00 97.56 86 GLU A N 1
ATOM 648 C CA . GLU A 1 86 ? 9.763 8.183 0.163 1.00 97.56 86 GLU A CA 1
ATOM 649 C C . GLU A 1 86 ? 8.330 8.636 0.472 1.00 97.56 86 GLU A C 1
ATOM 651 O O . GLU A 1 86 ? 8.128 9.587 1.231 1.00 97.56 86 GLU A O 1
ATOM 656 N N . PHE A 1 87 ? 7.331 7.921 -0.050 1.00 95.94 87 PHE A N 1
ATOM 657 C CA . PHE A 1 87 ? 5.923 8.167 0.245 1.00 95.94 87 PHE A CA 1
ATOM 658 C C . PHE A 1 87 ? 5.627 8.008 1.741 1.00 95.94 87 PHE A C 1
ATOM 660 O O . PHE A 1 87 ? 5.065 8.910 2.364 1.00 95.94 87 PHE A O 1
ATOM 667 N N . SER A 1 88 ? 6.092 6.912 2.350 1.00 93.81 88 SER A N 1
ATOM 668 C CA . SER A 1 88 ? 5.941 6.673 3.791 1.00 93.81 88 SER A CA 1
ATOM 669 C C . SER A 1 88 ? 6.559 7.809 4.610 1.00 93.81 88 SER A C 1
ATOM 671 O O . SER A 1 88 ? 5.927 8.331 5.522 1.00 93.81 88 SER A O 1
ATOM 673 N N . ARG A 1 89 ? 7.780 8.234 4.259 1.00 95.12 89 ARG A N 1
ATOM 674 C CA . ARG A 1 89 ? 8.513 9.296 4.959 1.00 95.12 89 ARG A CA 1
ATOM 675 C C . ARG A 1 89 ? 7.796 10.639 4.870 1.00 95.12 89 ARG A C 1
ATOM 677 O O . ARG A 1 89 ? 7.715 11.356 5.866 1.00 95.12 89 ARG A O 1
ATOM 684 N N . ARG A 1 90 ? 7.287 10.986 3.687 1.00 97.69 90 ARG A N 1
ATOM 685 C CA . ARG A 1 90 ? 6.630 12.272 3.434 1.00 97.69 90 ARG A CA 1
ATOM 686 C C . ARG A 1 90 ? 5.296 12.396 4.166 1.00 97.69 90 ARG A C 1
ATOM 688 O O . ARG A 1 90 ? 5.028 13.446 4.740 1.00 97.69 90 ARG A O 1
ATOM 695 N N . TYR A 1 91 ? 4.506 11.325 4.185 1.00 95.31 91 TYR A N 1
ATOM 696 C CA . TYR A 1 91 ? 3.147 11.321 4.737 1.00 95.31 91 TYR A CA 1
ATOM 697 C C . TYR A 1 91 ? 3.044 10.619 6.098 1.00 95.31 91 TYR A C 1
ATOM 699 O O . TYR A 1 91 ? 1.948 10.313 6.557 1.00 95.31 91 TYR A O 1
ATOM 707 N N . GLN A 1 92 ? 4.167 10.374 6.783 1.00 94.75 92 GLN A N 1
ATOM 708 C CA . GLN A 1 92 ? 4.198 9.612 8.038 1.00 94.75 92 GLN A CA 1
ATOM 709 C C . GLN A 1 92 ? 3.241 10.171 9.100 1.00 94.75 92 GLN A C 1
ATOM 711 O O . GLN A 1 92 ? 2.578 9.408 9.800 1.00 94.75 92 GLN A O 1
ATOM 716 N N . ARG A 1 93 ? 3.177 11.503 9.239 1.00 95.88 93 ARG A N 1
ATOM 717 C CA . ARG A 1 93 ? 2.295 12.161 10.214 1.00 95.88 93 ARG A CA 1
ATOM 718 C C . ARG A 1 93 ? 0.827 11.914 9.877 1.00 95.88 93 ARG A C 1
ATOM 720 O O . ARG A 1 93 ? 0.074 11.504 10.756 1.00 95.88 93 ARG A O 1
ATOM 727 N N . ASP A 1 94 ? 0.460 12.118 8.618 1.00 94.62 94 ASP A N 1
ATOM 728 C CA . ASP A 1 94 ? -0.918 11.989 8.148 1.00 94.62 94 ASP A CA 1
ATOM 729 C C . ASP A 1 94 ? -1.376 10.531 8.235 1.00 94.62 94 ASP A C 1
ATOM 731 O O . ASP A 1 94 ? -2.453 10.255 8.758 1.00 94.62 94 ASP A O 1
ATOM 735 N N . PHE A 1 95 ? -0.513 9.580 7.857 1.00 91.06 95 PHE A N 1
ATOM 736 C CA . PHE A 1 95 ? -0.785 8.157 8.038 1.00 91.06 95 PHE A CA 1
ATOM 737 C C . PHE A 1 95 ? -0.976 7.780 9.500 1.00 91.06 95 PHE A C 1
ATOM 739 O O . PHE A 1 95 ? -1.921 7.060 9.810 1.00 91.06 95 PHE A O 1
ATOM 746 N N . ASN A 1 96 ? -0.132 8.264 10.413 1.00 91.12 96 ASN A N 1
ATOM 747 C CA . ASN A 1 96 ? -0.294 7.987 11.843 1.00 91.12 96 ASN A CA 1
ATOM 748 C C . ASN A 1 96 ? -1.618 8.551 12.382 1.00 91.12 96 ASN A C 1
ATOM 750 O O . ASN A 1 96 ? -2.296 7.892 13.166 1.00 91.12 96 ASN A O 1
ATOM 754 N N . GLN A 1 97 ? -2.007 9.749 11.940 1.00 93.19 97 GLN A N 1
ATOM 755 C CA . GLN A 1 97 ? -3.269 10.369 12.330 1.00 93.19 97 GLN A CA 1
ATOM 756 C C . GLN A 1 97 ? -4.480 9.598 11.785 1.00 93.19 97 GLN A C 1
ATOM 758 O O . GLN A 1 97 ? -5.391 9.280 12.546 1.00 93.19 97 GLN A O 1
ATOM 763 N N . MET A 1 98 ? -4.490 9.276 10.490 1.00 89.62 98 MET A N 1
ATOM 764 C CA . MET A 1 98 ? -5.604 8.582 9.834 1.00 89.62 98 MET A CA 1
ATOM 765 C C . MET A 1 98 ? -5.723 7.126 10.292 1.00 89.62 98 MET A C 1
ATOM 767 O O . MET A 1 98 ? -6.818 6.656 10.590 1.00 89.62 98 MET A O 1
ATOM 771 N N . SER A 1 99 ? -4.603 6.406 10.405 1.00 86.94 99 SER A N 1
ATOM 772 C CA . SER A 1 99 ? -4.606 5.017 10.887 1.00 86.94 99 SER A CA 1
ATOM 773 C C . SER A 1 99 ? -5.053 4.903 12.342 1.00 86.94 99 SER A C 1
ATOM 775 O O . SER A 1 99 ? -5.732 3.939 12.679 1.00 86.94 99 SER A O 1
ATOM 777 N N . GLY A 1 100 ? -4.774 5.906 13.182 1.00 86.00 100 GLY A N 1
ATOM 778 C CA . GLY A 1 100 ? -5.294 5.963 14.550 1.00 86.00 100 GLY A CA 1
ATOM 779 C C . GLY A 1 100 ? -6.821 6.084 14.633 1.00 86.00 100 GLY A C 1
ATOM 780 O O . GLY A 1 100 ? -7.405 5.709 15.646 1.00 86.00 100 GLY A O 1
ATOM 781 N N . GLN A 1 101 ? -7.474 6.573 13.575 1.00 85.19 101 GLN A N 1
ATOM 782 C CA . GLN A 1 101 ? -8.936 6.668 13.476 1.00 85.19 101 GLN A CA 1
ATOM 783 C C . GLN A 1 101 ? -9.573 5.405 12.875 1.00 85.19 101 GLN A C 1
ATOM 785 O O . GLN A 1 101 ? -10.785 5.212 12.971 1.00 85.19 101 GLN A O 1
ATOM 790 N N . LEU A 1 102 ? -8.774 4.538 12.248 1.00 85.44 102 LEU A N 1
ATOM 791 C CA . LEU A 1 102 ? -9.248 3.310 11.625 1.00 85.44 102 LEU A CA 1
ATOM 792 C C . LEU A 1 102 ? -9.307 2.181 12.656 1.00 85.44 102 LEU A C 1
ATOM 794 O O . LEU A 1 102 ? -8.294 1.599 13.044 1.00 85.44 102 LEU A O 1
ATOM 798 N N . HIS A 1 103 ? -10.522 1.801 13.047 1.00 85.19 103 HIS A N 1
ATOM 799 C CA . HIS A 1 103 ? -10.754 0.587 13.825 1.00 85.19 103 HIS A CA 1
ATOM 800 C C . HIS A 1 103 ? -10.642 -0.651 12.926 1.00 85.19 103 HIS A C 1
ATOM 802 O O . HIS A 1 103 ? -11.636 -1.203 12.446 1.00 85.19 103 HIS A O 1
ATOM 808 N N . LEU A 1 104 ? -9.403 -1.084 12.689 1.00 85.81 104 LEU A N 1
ATOM 809 C CA . LEU A 1 104 ? -9.089 -2.295 11.939 1.00 85.81 104 LEU A CA 1
ATOM 810 C C . LEU A 1 104 ? -9.432 -3.531 12.777 1.00 85.81 104 LEU A C 1
ATOM 812 O O . LEU A 1 104 ? -8.680 -3.949 13.655 1.00 85.81 104 LEU A O 1
ATOM 816 N N . THR A 1 105 ? -10.582 -4.126 12.480 1.00 89.38 105 THR A N 1
ATOM 817 C CA . THR A 1 105 ? -10.982 -5.448 12.972 1.00 89.38 105 THR A CA 1
ATOM 818 C C . THR A 1 105 ? -11.067 -6.410 11.788 1.00 89.38 105 THR A C 1
ATOM 820 O O . THR A 1 105 ? -11.259 -5.954 10.657 1.00 89.38 105 THR A O 1
ATOM 823 N N . PRO A 1 106 ? -10.985 -7.737 11.994 1.00 91.31 106 PRO A N 1
ATOM 824 C CA . PRO A 1 106 ? -11.141 -8.699 10.900 1.00 91.31 106 PRO A CA 1
ATOM 825 C C . PRO A 1 106 ? -12.427 -8.502 10.081 1.00 91.31 106 PRO A C 1
ATOM 827 O O . PRO A 1 106 ? -12.432 -8.734 8.876 1.00 91.31 106 PRO A O 1
ATOM 830 N N . VAL A 1 107 ? -13.503 -8.024 10.719 1.00 91.56 107 VAL A N 1
ATOM 831 C CA . VAL A 1 107 ? -14.803 -7.779 10.075 1.00 91.56 107 VAL A CA 1
ATOM 832 C C . VAL A 1 107 ? -14.789 -6.496 9.238 1.00 91.56 107 VAL A C 1
ATOM 834 O O . VAL A 1 107 ? -15.356 -6.459 8.148 1.00 91.56 107 VAL A O 1
ATOM 837 N N . THR A 1 108 ? -14.128 -5.441 9.717 1.00 90.50 108 THR A N 1
ATOM 838 C CA . THR A 1 108 ? -14.147 -4.115 9.078 1.00 90.50 108 THR A CA 1
ATOM 839 C C . THR A 1 108 ? -13.010 -3.901 8.075 1.00 90.50 108 THR A C 1
ATOM 841 O O . THR A 1 108 ? -13.125 -3.044 7.198 1.00 90.50 108 THR A O 1
ATOM 844 N N . ALA A 1 109 ? -11.936 -4.696 8.142 1.00 91.75 109 ALA A N 1
ATOM 845 C CA . ALA A 1 109 ? -10.722 -4.514 7.344 1.00 91.75 109 ALA A CA 1
ATOM 846 C C . ALA A 1 109 ? -10.986 -4.460 5.832 1.00 91.75 109 ALA A C 1
ATOM 848 O O . ALA A 1 109 ? -10.498 -3.556 5.156 1.00 91.75 109 ALA A O 1
ATOM 849 N N . ARG A 1 110 ? -11.802 -5.382 5.297 1.00 92.69 110 ARG A N 1
ATOM 850 C CA . ARG A 1 110 ? -12.120 -5.413 3.860 1.00 92.69 110 ARG A CA 1
ATOM 851 C C . ARG A 1 110 ? -12.878 -4.164 3.412 1.00 92.69 110 ARG A C 1
ATOM 853 O O . ARG A 1 110 ? -12.556 -3.605 2.369 1.00 92.69 110 ARG A O 1
ATOM 860 N N . SER A 1 111 ? -13.867 -3.731 4.194 1.00 92.00 111 SER A N 1
ATOM 861 C CA . SER A 1 111 ? -14.674 -2.552 3.865 1.00 92.00 111 SER A CA 1
ATOM 862 C C . SER A 1 111 ? -13.838 -1.275 3.905 1.00 92.00 111 SER A C 1
ATOM 864 O O . SER A 1 111 ? -13.938 -0.457 2.997 1.00 92.00 111 SER A O 1
ATOM 866 N N . HIS A 1 112 ? -12.993 -1.113 4.927 1.00 92.06 112 HIS A N 1
ATOM 867 C CA . HIS A 1 112 ? -12.097 0.039 5.018 1.00 92.06 112 HIS A CA 1
ATOM 868 C C . HIS A 1 112 ? -11.064 0.049 3.893 1.00 92.06 112 HIS A C 1
ATOM 870 O O . HIS A 1 112 ? -10.821 1.097 3.305 1.00 92.06 112 HIS A O 1
ATOM 876 N N . PHE A 1 113 ? -10.497 -1.113 3.557 1.00 92.25 113 PHE A N 1
ATOM 877 C CA . PHE A 1 113 ? -9.569 -1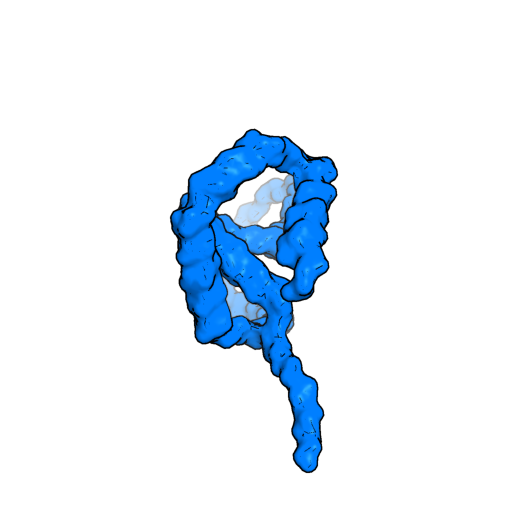.229 2.438 1.00 92.25 113 PHE A CA 1
ATOM 878 C C . PHE A 1 113 ? -10.218 -0.792 1.121 1.00 92.25 113 PHE A C 1
ATOM 880 O O . PHE A 1 113 ? -9.651 0.035 0.415 1.00 92.25 113 PHE A O 1
ATOM 887 N N . MET A 1 114 ? -11.420 -1.294 0.816 1.00 93.44 114 MET A N 1
ATOM 888 C CA . MET A 1 114 ? -12.141 -0.899 -0.396 1.00 93.44 114 MET A CA 1
ATOM 889 C C . MET A 1 114 ? -12.421 0.603 -0.442 1.00 93.44 114 MET A C 1
ATOM 891 O O . MET A 1 114 ? -12.115 1.224 -1.450 1.00 93.44 114 MET A O 1
ATOM 895 N N . ALA A 1 115 ? -12.912 1.194 0.651 1.00 92.38 115 ALA A N 1
ATOM 896 C CA . ALA A 1 115 ? -13.199 2.628 0.701 1.00 92.38 115 ALA A CA 1
ATOM 897 C C . ALA A 1 115 ? -11.953 3.490 0.422 1.00 92.38 115 ALA A C 1
ATOM 899 O O . ALA A 1 115 ? -12.028 4.482 -0.296 1.00 92.38 115 ALA A O 1
ATOM 900 N N . VAL A 1 116 ? -10.790 3.097 0.956 1.00 90.69 116 VAL A N 1
ATOM 901 C CA . VAL A 1 116 ? -9.524 3.805 0.700 1.00 90.69 116 VAL A CA 1
ATOM 902 C C . VAL A 1 116 ? -9.076 3.637 -0.751 1.00 90.69 116 VAL A C 1
ATOM 904 O O . VAL A 1 116 ? -8.619 4.599 -1.359 1.00 90.69 116 VAL A O 1
ATOM 907 N N . VAL A 1 117 ? -9.197 2.433 -1.315 1.00 93.06 117 VAL A N 1
ATOM 908 C CA . VAL A 1 117 ? -8.826 2.169 -2.713 1.00 93.06 117 VAL A CA 1
ATOM 909 C C . VAL A 1 117 ? -9.735 2.937 -3.676 1.00 93.06 117 VAL A C 1
ATOM 911 O O . VAL A 1 117 ? -9.238 3.543 -4.618 1.00 93.06 117 VAL A O 1
ATOM 914 N N . GLU A 1 118 ? -11.044 2.960 -3.429 1.00 95.25 118 GLU A N 1
ATOM 915 C CA . GLU A 1 118 ? -12.006 3.725 -4.230 1.00 95.25 118 GLU A CA 1
ATOM 916 C C . GLU A 1 118 ? -11.701 5.228 -4.215 1.00 95.25 118 GLU A C 1
ATOM 918 O O . GLU A 1 118 ? -11.794 5.876 -5.255 1.00 95.25 118 GLU A O 1
ATOM 923 N N . GLU A 1 119 ? -11.277 5.777 -3.071 1.00 94.19 119 GLU A N 1
ATOM 924 C CA . GLU A 1 119 ? -10.837 7.173 -2.992 1.00 94.19 119 GLU A CA 1
ATOM 925 C C . GLU A 1 119 ? -9.530 7.405 -3.754 1.00 94.19 119 GLU A C 1
ATOM 927 O O . GLU A 1 119 ? -9.416 8.359 -4.520 1.00 94.19 119 GLU A O 1
ATOM 932 N N . LEU A 1 120 ? -8.545 6.523 -3.560 1.00 91.56 120 LEU A N 1
ATOM 933 C CA . LEU A 1 120 ? -7.204 6.672 -4.122 1.00 91.56 120 LEU A CA 1
ATOM 934 C C . LEU A 1 120 ? -7.204 6.679 -5.656 1.00 91.56 120 LEU A C 1
ATOM 936 O O . LEU A 1 120 ? -6.373 7.351 -6.260 1.00 91.56 120 LEU A O 1
ATOM 940 N N . PHE A 1 121 ? -8.127 5.940 -6.273 1.00 94.19 121 PHE A N 1
ATOM 941 C CA . PHE A 1 121 ? -8.241 5.804 -7.727 1.00 94.19 121 PHE A CA 1
ATOM 942 C C . PHE A 1 121 ? -9.453 6.536 -8.316 1.00 94.19 121 PHE A C 1
ATOM 944 O O . PHE A 1 121 ? -9.822 6.276 -9.460 1.00 94.19 121 PHE A O 1
ATOM 951 N N . ARG A 1 122 ? -10.082 7.450 -7.564 1.00 95.19 122 ARG A N 1
ATOM 952 C CA . ARG A 1 122 ? -11.273 8.180 -8.026 1.00 95.19 122 ARG A CA 1
ATOM 953 C C . ARG A 1 122 ? -11.030 8.948 -9.329 1.00 95.19 122 ARG A C 1
ATOM 955 O O . ARG A 1 122 ? -11.902 8.952 -10.195 1.00 95.19 122 ARG A O 1
ATOM 962 N N . ASP A 1 123 ? -9.867 9.584 -9.452 1.00 93.44 123 ASP A N 1
ATOM 963 C CA . ASP A 1 123 ? -9.551 10.489 -10.566 1.00 93.44 123 ASP A CA 1
ATOM 964 C C . ASP A 1 123 ? -8.806 9.811 -11.735 1.00 93.44 123 ASP A C 1
ATOM 966 O O . ASP A 1 123 ? -8.609 10.446 -12.774 1.00 93.44 123 ASP A O 1
ATOM 970 N N . GLY A 1 124 ? -8.466 8.519 -11.607 1.00 72.88 124 GLY A N 1
ATOM 971 C CA . GLY A 1 124 ? -7.745 7.737 -12.625 1.00 72.88 124 GLY A CA 1
ATOM 972 C C . GLY A 1 124 ? -6.232 7.703 -12.451 1.00 72.88 124 GLY A C 1
ATOM 973 O O . GLY A 1 124 ? -5.596 8.779 -12.466 1.00 72.88 124 GLY A O 1
#

Organism: NCBI:txid129469

Foldseek 3Di:
DDDDPDPQLADPVLLVVLLVCVVCVVVVDRDDPPPPPPPPPVPDDDDDDDDDDDDDPDDDPPPDDPPPNPHRPPVVNVVCNVVVVVVCVVCVVVCVVVVVVDPDDPVCPVVVVVVVVCVVPVPD